Protein AF-A0A392T1Z6-F1 (afdb_monomer_lite)

Secondary structure (DSSP, 8-state):
-GGGTPPP-TTHHHHHHHHHHTTT-HHHHHHHHHHHHHTT-TTSHHHHHHH-

Radius of gyration: 10.67 Å; chains: 1; bounding box: 24×22×25 Å

InterPro domains:
  IPR046960 Pentatricopeptide repeat-containing protein At4g14850-like, plant [PTHR47926] (1-52)

pLDDT: mean 81.14, std 5.67, range [65.06, 90.56]

Organism: NCBI:txid97028

Foldseek 3Di:
DVVVVDDDALVRLLVCLVVVVVVVPPVVLVVSVVVCVVVVNCPRPSNVVSSD

Structure (mmCIF, N/CA/C/O backbone):
data_AF-A0A392T1Z6-F1
#
_entry.id   AF-A0A392T1Z6-F1
#
loop_
_atom_site.group_PDB
_atom_site.id
_atom_site.type_symbol
_atom_site.label_atom_id
_atom_site.label_alt_id
_atom_site.label_comp_id
_atom_site.label_asym_id
_atom_site.label_entity_id
_atom_site.label_seq_id
_atom_site.pdbx_PDB_ins_code
_atom_site.Cartn_x
_atom_site.Cartn_y
_atom_site.Cartn_z
_atom_site.occupancy
_atom_site.B_iso_or_equiv
_atom_site.auth_seq_id
_atom_site.auth_comp_id
_atom_site.auth_asym_id
_atom_site.auth_atom_id
_atom_site.pdbx_PDB_model_num
ATOM 1 N N . MET A 1 1 ? -10.374 -8.212 -12.322 1.00 73.88 1 MET A N 1
ATOM 2 C CA . MET A 1 1 ? -8.952 -7.789 -12.261 1.00 73.88 1 MET A CA 1
ATOM 3 C C . MET A 1 1 ? -8.077 -8.978 -11.885 1.00 73.88 1 MET A C 1
ATOM 5 O O . MET A 1 1 ? -7.665 -9.686 -12.786 1.00 73.88 1 MET A O 1
ATOM 9 N N . GLN A 1 2 ? -7.878 -9.295 -10.601 1.00 80.25 2 GLN A N 1
ATOM 10 C CA . GLN A 1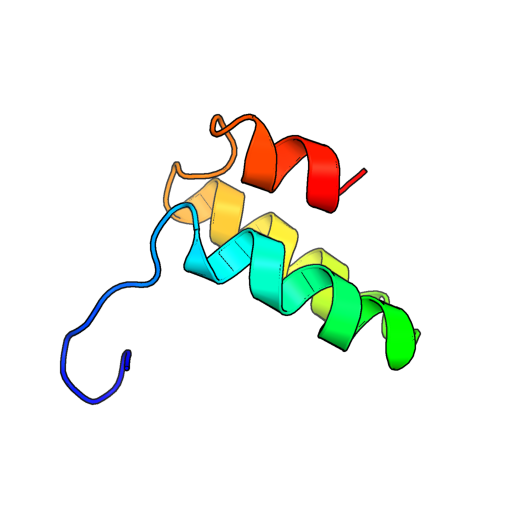 2 ? -7.004 -10.417 -10.211 1.00 80.25 2 GLN A CA 1
ATOM 11 C C . GLN A 1 2 ? -7.544 -11.800 -10.613 1.00 80.25 2 GLN A C 1
ATOM 13 O O . GLN A 1 2 ? -6.777 -12.646 -11.052 1.00 80.25 2 GLN A O 1
ATOM 18 N N . ALA A 1 3 ? -8.864 -12.016 -10.531 1.00 87.00 3 ALA A N 1
ATOM 19 C CA . ALA A 1 3 ? -9.505 -13.257 -10.988 1.00 87.00 3 ALA A CA 1
ATOM 20 C C . ALA A 1 3 ? -9.354 -13.503 -12.503 1.00 87.00 3 ALA A C 1
ATOM 22 O O . ALA A 1 3 ? -9.465 -14.637 -12.952 1.00 87.00 3 ALA A O 1
ATOM 23 N N . ASP A 1 4 ? -9.048 -12.447 -13.262 1.00 90.56 4 ASP A N 1
ATOM 24 C CA . ASP A 1 4 ? -8.812 -12.487 -14.707 1.00 90.56 4 ASP A CA 1
ATOM 25 C C . ASP A 1 4 ? -7.304 -12.517 -15.038 1.00 90.56 4 ASP A C 1
ATOM 27 O O . ASP A 1 4 ? -6.921 -12.323 -16.188 1.00 90.56 4 ASP A O 1
ATOM 31 N N . GLY A 1 5 ? -6.433 -12.705 -14.034 1.00 86.69 5 GLY A N 1
ATOM 32 C CA . GLY A 1 5 ? -4.973 -12.722 -14.193 1.00 86.69 5 GLY A CA 1
ATOM 33 C C . GLY A 1 5 ? -4.315 -11.343 -14.323 1.00 86.69 5 GLY A C 1
ATOM 34 O O . GLY A 1 5 ? -3.141 -11.263 -14.671 1.00 86.69 5 GLY A O 1
ATOM 35 N N . VAL A 1 6 ? -5.043 -10.254 -14.053 1.00 84.88 6 VAL A N 1
ATOM 36 C CA . VAL A 1 6 ? -4.516 -8.882 -14.136 1.00 84.88 6 VAL A CA 1
ATOM 37 C C . VAL A 1 6 ? -4.025 -8.418 -12.767 1.00 84.88 6 VAL A C 1
ATOM 39 O O . VAL A 1 6 ? -4.811 -8.299 -11.819 1.00 84.88 6 VAL A O 1
ATOM 42 N N . GLU A 1 7 ? -2.730 -8.120 -12.675 1.00 82.69 7 GLU A N 1
ATOM 43 C CA . GLU A 1 7 ? -2.104 -7.636 -11.446 1.00 82.69 7 GLU A CA 1
ATOM 44 C C . GLU A 1 7 ? -2.351 -6.134 -11.218 1.00 82.69 7 GLU A C 1
ATOM 46 O O . GLU A 1 7 ? -2.249 -5.332 -12.152 1.00 82.69 7 GLU A O 1
ATOM 51 N N . PRO A 1 8 ? -2.667 -5.718 -9.977 1.00 80.88 8 PRO A N 1
ATOM 52 C CA . PRO A 1 8 ? -2.708 -4.309 -9.614 1.00 80.88 8 PRO A CA 1
ATOM 53 C C . PRO A 1 8 ? -1.326 -3.677 -9.773 1.00 80.88 8 PRO A C 1
ATOM 55 O O . PRO A 1 8 ? -0.326 -4.228 -9.321 1.00 80.88 8 PRO A O 1
ATOM 58 N N . ASN A 1 9 ? -1.285 -2.483 -10.351 1.00 81.25 9 ASN A N 1
ATOM 59 C CA . ASN A 1 9 ? -0.055 -1.715 -10.521 1.00 81.25 9 ASN A CA 1
ATOM 60 C C . ASN A 1 9 ? 0.001 -0.506 -9.569 1.00 81.25 9 ASN A C 1
ATOM 62 O O . ASN A 1 9 ? -0.939 -0.228 -8.815 1.00 81.25 9 ASN A O 1
ATOM 66 N N . ALA A 1 10 ? 1.095 0.248 -9.666 1.00 78.62 10 ALA A N 1
ATOM 67 C CA . ALA A 1 10 ? 1.352 1.465 -8.901 1.00 78.62 10 ALA A CA 1
ATOM 68 C C . ALA A 1 10 ? 0.310 2.586 -9.085 1.00 78.62 10 ALA A C 1
ATOM 70 O O . ALA A 1 10 ? 0.286 3.517 -8.295 1.00 78.62 10 ALA A O 1
ATOM 71 N N . VAL A 1 11 ? -0.583 2.504 -10.076 1.00 82.94 11 VAL A N 1
ATOM 72 C CA . VAL A 1 11 ? -1.700 3.454 -10.251 1.00 82.94 11 VAL A CA 1
ATOM 73 C C . VAL A 1 11 ? -2.979 2.935 -9.588 1.00 82.94 11 VAL A C 1
ATOM 75 O O . VAL A 1 11 ? -3.767 3.698 -9.030 1.00 82.94 11 VAL A O 1
ATOM 78 N N . THR A 1 12 ? -3.176 1.618 -9.606 1.00 84.31 12 THR A N 1
ATOM 79 C CA . THR A 1 12 ? -4.377 0.971 -9.063 1.00 84.31 12 THR A CA 1
ATOM 80 C C . THR A 1 12 ? -4.415 1.075 -7.539 1.00 84.31 12 THR A C 1
ATOM 82 O O . THR A 1 12 ? -5.441 1.436 -6.963 1.00 84.31 12 THR A O 1
ATOM 85 N N . ILE A 1 13 ? -3.292 0.801 -6.874 1.00 83.06 13 ILE A N 1
ATOM 86 C CA . ILE A 1 13 ? -3.223 0.751 -5.408 1.00 83.06 13 ILE A CA 1
ATOM 87 C C . ILE A 1 13 ? -3.464 2.113 -4.736 1.00 83.06 13 ILE A C 1
ATOM 89 O O . ILE A 1 13 ? -4.321 2.163 -3.850 1.00 83.06 13 ILE A O 1
ATOM 93 N 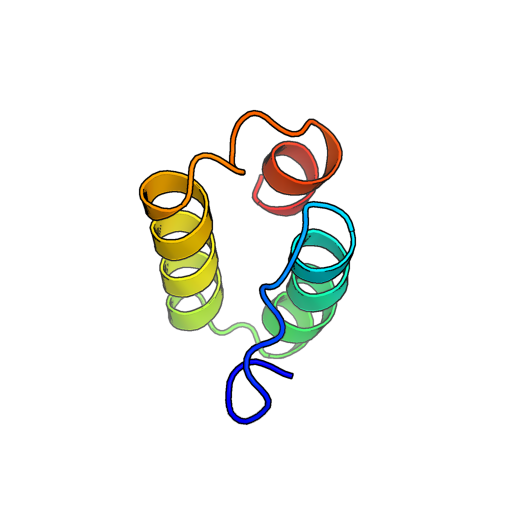N . PRO A 1 14 ? -2.833 3.228 -5.159 1.00 82.94 14 PRO A N 1
ATOM 94 C CA . PRO A 1 14 ? -3.108 4.543 -4.582 1.00 82.94 14 PRO A CA 1
ATOM 95 C C . PRO A 1 14 ? -4.559 4.970 -4.765 1.00 82.94 14 PRO A C 1
ATOM 97 O O . PRO A 1 14 ? -5.142 5.565 -3.865 1.00 82.94 14 PRO A O 1
ATOM 100 N N . SER A 1 15 ? -5.176 4.617 -5.899 1.00 84.94 15 SER A N 1
ATOM 101 C CA . SER A 1 15 ? -6.574 4.965 -6.177 1.00 84.94 15 SER A CA 1
ATOM 102 C C . SER A 1 15 ? -7.566 4.292 -5.216 1.00 84.94 15 SER A C 1
ATOM 104 O O . SER A 1 15 ? -8.646 4.828 -4.961 1.00 84.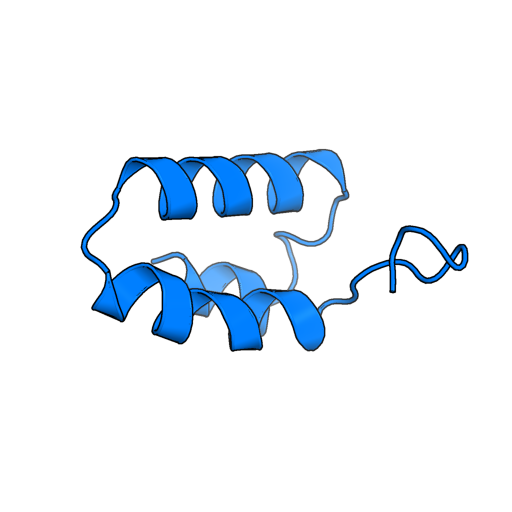94 15 SER A O 1
ATOM 106 N N . LEU A 1 16 ? -7.189 3.147 -4.634 1.00 80.12 16 LEU A N 1
ATOM 107 C CA . LEU A 1 16 ? -8.021 2.402 -3.689 1.00 80.12 16 LEU A CA 1
ATOM 108 C C . LEU A 1 16 ? -7.965 2.976 -2.265 1.00 80.12 16 LEU A C 1
ATOM 110 O O . LEU A 1 16 ? -8.908 2.809 -1.490 1.00 80.12 16 LEU A O 1
ATOM 114 N N . ILE A 1 17 ? -6.866 3.643 -1.902 1.00 79.81 17 ILE A N 1
ATOM 115 C CA . ILE A 1 17 ? -6.622 4.074 -0.522 1.00 79.81 17 ILE A CA 1
ATOM 116 C C . ILE A 1 17 ? -7.644 5.115 -0.031 1.00 79.81 17 ILE A C 1
ATOM 118 O O . ILE A 1 17 ? -8.191 4.903 1.055 1.00 79.81 17 ILE A O 1
ATOM 122 N N . PRO A 1 18 ? -8.016 6.161 -0.799 1.00 78.50 18 PRO A N 1
ATOM 123 C CA . PRO A 1 18 ? -9.073 7.094 -0.402 1.00 78.50 18 PRO A CA 1
ATOM 124 C C . PRO A 1 18 ? -10.417 6.401 -0.148 1.00 78.50 18 PRO A C 1
ATOM 126 O O . PRO A 1 18 ? -11.127 6.731 0.803 1.00 78.50 18 PRO A O 1
ATOM 129 N N . ALA A 1 19 ? -10.752 5.389 -0.956 1.00 79.12 19 ALA A N 1
ATOM 130 C CA . ALA A 1 19 ? -11.967 4.603 -0.764 1.00 79.12 19 ALA A CA 1
ATOM 131 C C . ALA A 1 19 ? -11.928 3.809 0.553 1.00 79.12 19 ALA A C 1
ATOM 133 O O . ALA A 1 19 ? -12.943 3.708 1.238 1.00 79.12 19 ALA A O 1
ATOM 134 N N . CYS A 1 20 ? -10.763 3.294 0.956 1.00 72.31 20 CYS A N 1
ATOM 135 C CA . CYS A 1 20 ? -10.590 2.633 2.252 1.00 72.31 20 CYS A CA 1
ATOM 136 C C . CYS A 1 20 ? -10.562 3.614 3.436 1.00 72.31 20 CYS A C 1
ATOM 138 O O . CYS A 1 20 ? -11.091 3.285 4.503 1.00 72.31 20 CYS A O 1
ATOM 140 N N . ALA A 1 21 ? -9.995 4.809 3.254 1.00 73.00 21 ALA A N 1
ATOM 141 C CA . ALA A 1 21 ? -9.956 5.865 4.266 1.00 73.00 21 ALA A CA 1
ATOM 142 C C . ALA A 1 21 ? -11.367 6.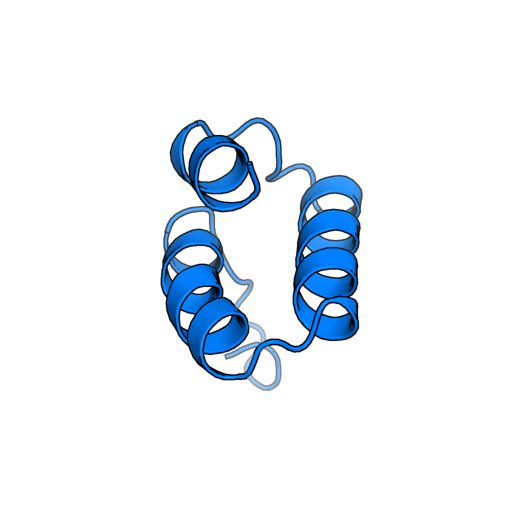352 4.635 1.00 73.00 21 ALA A C 1
ATOM 144 O O . ALA A 1 21 ? -11.682 6.494 5.819 1.00 73.00 21 ALA A O 1
ATOM 145 N N . ASN A 1 22 ? -12.251 6.482 3.640 1.00 70.00 22 ASN A N 1
ATOM 146 C CA . ASN A 1 22 ? -13.653 6.874 3.830 1.00 70.00 22 ASN A CA 1
ATOM 147 C C . ASN A 1 22 ? -14.463 5.895 4.694 1.00 70.00 22 ASN A C 1
ATOM 149 O O . ASN A 1 22 ? -15.480 6.273 5.267 1.00 70.00 22 ASN A O 1
ATOM 153 N N . ILE A 1 23 ? -14.021 4.641 4.808 1.00 69.69 23 ILE A N 1
ATOM 154 C CA . ILE A 1 23 ? -14.706 3.608 5.599 1.00 69.69 23 ILE A CA 1
ATOM 155 C C . ILE A 1 23 ? -14.100 3.530 7.021 1.00 69.69 23 ILE A C 1
ATOM 157 O O . ILE A 1 23 ? -14.512 2.700 7.828 1.00 69.69 23 ILE A O 1
ATOM 161 N N . SER A 1 24 ? -13.107 4.377 7.350 1.00 65.06 24 SER A N 1
ATOM 162 C CA . SER A 1 24 ? -12.376 4.424 8.635 1.00 65.06 24 SER A CA 1
ATOM 163 C C . SER A 1 24 ? -11.890 3.058 9.144 1.00 65.06 24 SER A C 1
ATOM 165 O O . SER A 1 24 ? -11.679 2.847 10.340 1.00 65.06 24 SER A O 1
ATOM 167 N N . LYS A 1 25 ? -11.677 2.096 8.240 1.00 70.19 25 LYS A N 1
ATOM 168 C CA . LYS A 1 25 ? -11.194 0.762 8.595 1.00 70.19 25 LYS A CA 1
ATOM 169 C C . LYS A 1 25 ? -9.676 0.725 8.525 1.00 70.19 25 LYS A C 1
ATOM 171 O O . LYS A 1 25 ? -9.090 0.335 7.518 1.00 70.19 25 LYS A O 1
ATOM 176 N N . LEU A 1 26 ? -9.046 1.026 9.658 1.00 74.38 26 LEU A N 1
ATOM 177 C CA . LEU A 1 26 ? -7.607 0.848 9.905 1.00 74.38 26 LEU A CA 1
ATOM 178 C C . LEU A 1 26 ? -7.085 -0.541 9.490 1.00 74.38 26 LEU A C 1
ATOM 180 O O . LEU A 1 26 ? -5.946 -0.681 9.055 1.00 74.38 26 LEU A O 1
ATOM 184 N N . THR A 1 27 ? -7.922 -1.576 9.583 1.00 79.81 27 THR A N 1
ATOM 185 C CA . THR A 1 27 ? -7.597 -2.933 9.124 1.00 79.81 27 THR A CA 1
ATOM 186 C C . THR A 1 27 ? -7.387 -3.026 7.614 1.00 79.81 27 THR A C 1
ATOM 188 O O . THR A 1 27 ? -6.505 -3.762 7.181 1.00 79.81 27 THR A O 1
ATOM 191 N N . HIS A 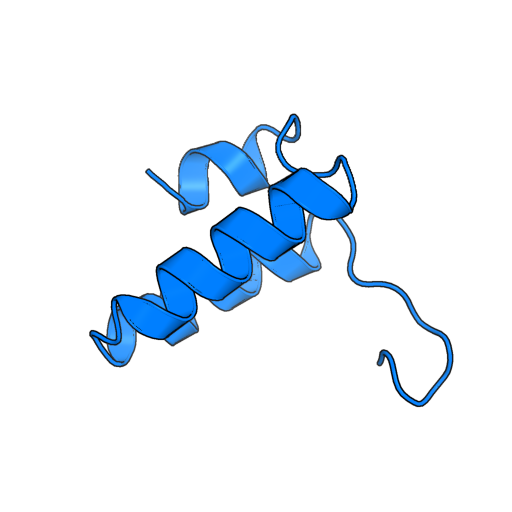1 28 ? -8.139 -2.267 6.813 1.00 80.56 28 HIS A N 1
ATOM 192 C CA . HIS A 1 28 ? -7.995 -2.262 5.354 1.00 80.56 28 HIS A CA 1
ATOM 193 C C . HIS A 1 28 ? -6.746 -1.488 4.929 1.00 80.56 28 HIS A C 1
ATOM 195 O O . HIS A 1 28 ? -5.998 -1.975 4.088 1.00 80.56 28 HIS A O 1
ATOM 201 N N . GLY A 1 29 ? -6.455 -0.354 5.579 1.00 81.50 29 GLY A N 1
ATOM 202 C CA . GLY A 1 29 ? -5.204 0.380 5.358 1.00 81.50 29 GLY A CA 1
ATOM 203 C C . GLY A 1 29 ? -3.968 -0.481 5.644 1.00 81.50 29 GLY A C 1
ATOM 204 O O . GLY A 1 29 ? -3.068 -0.565 4.813 1.00 81.50 29 GLY A O 1
ATOM 205 N N . LYS A 1 30 ? -3.965 -1.223 6.763 1.00 84.56 30 LYS A N 1
ATOM 206 C CA . LYS A 1 30 ? -2.888 -2.176 7.091 1.00 84.56 30 LYS A CA 1
ATOM 207 C C . LYS A 1 30 ? -2.773 -3.315 6.077 1.00 84.56 30 LYS A C 1
ATOM 209 O O . LYS A 1 30 ? -1.662 -3.690 5.718 1.00 84.56 30 LYS A O 1
ATOM 214 N N . ALA A 1 31 ? -3.896 -3.858 5.604 1.00 86.31 31 ALA A N 1
ATOM 215 C CA . ALA A 1 31 ? -3.887 -4.912 4.593 1.00 86.31 31 ALA A CA 1
ATOM 216 C C . ALA A 1 31 ? -3.286 -4.422 3.265 1.00 86.31 31 ALA A C 1
ATOM 218 O O . ALA A 1 31 ? -2.442 -5.114 2.698 1.00 86.31 31 ALA A O 1
ATOM 219 N N . ILE A 1 32 ? -3.659 -3.220 2.811 1.00 85.69 32 ILE A N 1
ATOM 220 C CA . ILE A 1 32 ? -3.094 -2.598 1.603 1.00 85.69 32 ILE A CA 1
ATOM 221 C C . ILE A 1 32 ? -1.606 -2.311 1.801 1.00 85.69 32 ILE A C 1
ATOM 223 O O . ILE A 1 32 ? -0.805 -2.659 0.943 1.00 85.69 32 ILE A O 1
ATOM 227 N N . HIS A 1 33 ? -1.215 -1.766 2.953 1.00 85.81 33 HIS A N 1
ATOM 228 C CA . HIS A 1 33 ? 0.188 -1.526 3.277 1.00 85.81 33 HIS A CA 1
ATOM 229 C C . HIS A 1 33 ? 1.029 -2.815 3.221 1.00 85.81 33 HIS A C 1
ATOM 231 O O . HIS A 1 33 ? 2.048 -2.870 2.531 1.00 85.81 33 HIS A O 1
ATOM 237 N N . CYS A 1 34 ? 0.574 -3.894 3.869 1.00 87.38 34 CYS A N 1
ATOM 238 C CA . CYS A 1 34 ? 1.238 -5.198 3.804 1.00 87.38 34 CYS A CA 1
ATOM 239 C C . CYS A 1 34 ? 1.256 -5.786 2.384 1.00 87.38 34 CYS A C 1
ATOM 241 O O . CYS A 1 34 ? 2.241 -6.420 2.001 1.00 87.38 34 CYS A O 1
ATOM 243 N N . PHE A 1 35 ? 0.186 -5.596 1.607 1.00 87.50 35 PHE A N 1
ATOM 244 C CA . PHE A 1 35 ? 0.134 -6.015 0.208 1.00 87.50 35 PHE A CA 1
ATOM 245 C C . PHE A 1 35 ? 1.187 -5.278 -0.627 1.00 87.50 35 PHE A C 1
ATOM 247 O O . PHE A 1 35 ? 1.928 -5.928 -1.365 1.00 87.50 35 PHE A O 1
ATOM 254 N N . SER A 1 36 ? 1.309 -3.959 -0.469 1.00 85.81 36 SER A N 1
ATOM 255 C CA . SER A 1 36 ? 2.291 -3.151 -1.195 1.00 85.81 36 SER A CA 1
ATOM 256 C C . SER A 1 36 ? 3.728 -3.574 -0.897 1.00 85.81 36 SER A C 1
ATOM 258 O O . SER A 1 36 ? 4.530 -3.699 -1.821 1.00 85.81 36 SER A O 1
ATOM 260 N N . LEU A 1 37 ? 4.038 -3.863 0.372 1.00 87.94 37 LEU A N 1
ATOM 261 C CA . LEU A 1 37 ? 5.353 -4.369 0.779 1.00 87.94 37 LEU A CA 1
ATOM 262 C C . LEU A 1 37 ? 5.654 -5.744 0.170 1.00 87.94 37 LEU A C 1
ATOM 264 O O . LEU A 1 37 ? 6.740 -5.966 -0.354 1.00 87.94 37 LEU A O 1
ATOM 268 N N . ARG A 1 38 ? 4.688 -6.672 0.207 1.00 88.62 38 ARG A N 1
ATOM 269 C CA . ARG A 1 38 ? 4.876 -8.040 -0.305 1.00 88.62 38 ARG A CA 1
ATOM 270 C C . ARG A 1 38 ? 5.103 -8.081 -1.817 1.00 88.62 38 ARG A C 1
ATOM 272 O O . ARG A 1 38 ? 5.820 -8.957 -2.286 1.00 88.62 38 ARG A O 1
ATOM 279 N N . ASN A 1 39 ? 4.484 -7.164 -2.556 1.00 85.00 39 ASN A N 1
ATOM 280 C CA . ASN A 1 39 ? 4.564 -7.115 -4.017 1.00 85.00 39 ASN A CA 1
ATOM 281 C C . ASN A 1 39 ? 5.643 -6.145 -4.533 1.00 85.00 39 ASN A C 1
ATOM 283 O O . ASN A 1 39 ? 5.738 -5.946 -5.737 1.00 85.00 39 ASN A O 1
ATOM 287 N N . GLY A 1 40 ? 6.446 -5.529 -3.652 1.00 85.12 40 GLY A N 1
ATOM 288 C CA . GLY A 1 40 ? 7.543 -4.638 -4.056 1.00 85.12 40 GLY A CA 1
ATOM 289 C C . GLY A 1 40 ? 7.097 -3.327 -4.714 1.00 85.12 40 GLY A C 1
ATOM 290 O O . GLY A 1 40 ? 7.885 -2.673 -5.383 1.00 85.12 4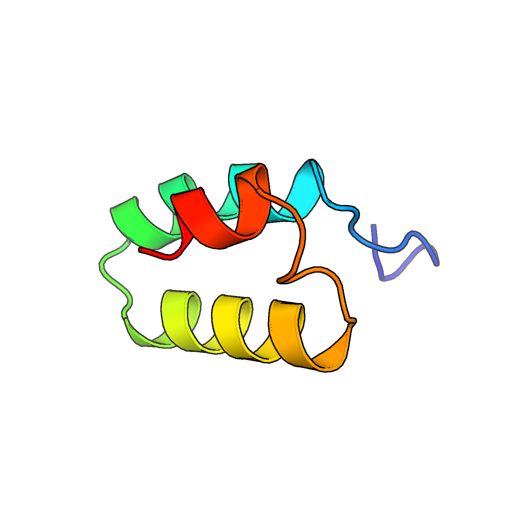0 GLY A O 1
ATOM 291 N N . ILE A 1 41 ? 5.835 -2.935 -4.537 1.00 86.00 41 ILE A N 1
ATOM 292 C CA . ILE A 1 41 ? 5.261 -1.711 -5.125 1.00 86.00 41 ILE A CA 1
ATOM 293 C C . ILE A 1 41 ? 5.219 -0.546 -4.131 1.00 86.00 41 ILE A C 1
ATOM 295 O O . ILE A 1 41 ? 4.734 0.531 -4.455 1.00 86.00 41 ILE A O 1
ATOM 299 N N . PHE A 1 42 ? 5.689 -0.764 -2.901 1.00 82.69 42 PHE A N 1
ATOM 300 C CA . PHE A 1 42 ? 5.731 0.269 -1.869 1.00 82.69 42 PHE A CA 1
ATOM 301 C C . PHE A 1 42 ? 6.745 1.383 -2.176 1.00 82.69 42 PHE A C 1
ATOM 303 O O . PHE A 1 42 ? 6.517 2.518 -1.773 1.00 82.69 42 PHE A O 1
ATOM 310 N N . ASP A 1 43 ? 7.813 1.084 -2.922 1.00 82.81 43 ASP A N 1
ATOM 311 C CA . ASP A 1 43 ? 8.819 2.075 -3.341 1.00 82.81 43 ASP A CA 1
ATOM 312 C C . ASP A 1 43 ? 8.281 3.095 -4.358 1.00 82.81 43 ASP A C 1
ATOM 314 O O . ASP A 1 43 ? 8.933 4.099 -4.648 1.00 82.81 43 ASP A O 1
ATOM 318 N N . ASP A 1 44 ? 7.078 2.874 -4.893 1.00 86.06 44 ASP A N 1
ATOM 319 C CA . ASP A 1 44 ? 6.419 3.857 -5.735 1.00 86.06 44 ASP A CA 1
ATOM 320 C C . ASP A 1 44 ? 5.967 5.072 -4.904 1.00 86.06 44 ASP A C 1
ATOM 322 O O . ASP A 1 44 ? 5.310 4.953 -3.863 1.00 86.06 44 ASP A O 1
ATOM 326 N N . VAL A 1 45 ? 6.316 6.271 -5.377 1.00 82.44 45 VAL A N 1
ATOM 327 C CA . VAL A 1 45 ? 6.045 7.533 -4.673 1.00 82.44 45 VAL A CA 1
ATOM 328 C C . VAL A 1 45 ? 4.547 7.775 -4.473 1.00 82.44 45 VAL A C 1
ATOM 330 O O . VAL A 1 45 ? 4.144 8.350 -3.462 1.00 82.44 45 VAL A O 1
ATOM 333 N N . TYR A 1 46 ? 3.701 7.321 -5.400 1.00 81.88 46 TYR A N 1
ATOM 334 C CA . TYR A 1 46 ? 2.252 7.470 -5.300 1.00 81.88 46 TYR A CA 1
ATOM 335 C C . TYR A 1 46 ? 1.663 6.483 -4.288 1.00 81.88 46 TYR A C 1
ATOM 337 O O . TYR A 1 46 ? 0.739 6.831 -3.554 1.00 81.88 46 TYR A O 1
ATOM 345 N N . VAL A 1 47 ? 2.209 5.266 -4.206 1.00 81.44 47 VAL A N 1
ATOM 346 C CA . VAL A 1 47 ? 1.770 4.238 -3.244 1.00 81.44 47 VAL A CA 1
ATOM 347 C C . VAL A 1 47 ? 2.185 4.596 -1.823 1.00 81.44 47 VAL A C 1
ATOM 349 O O . VAL A 1 47 ? 1.367 4.518 -0.906 1.00 81.44 47 VAL A O 1
ATOM 352 N N . SER A 1 48 ? 3.438 5.003 -1.638 1.00 81.12 48 SER A N 1
ATOM 353 C CA . SER A 1 48 ? 3.965 5.399 -0.331 1.00 81.12 48 SER A CA 1
ATOM 354 C C . SER A 1 48 ? 3.282 6.661 0.198 1.00 81.12 48 SER A C 1
ATOM 356 O O . SER A 1 48 ? 2.830 6.656 1.339 1.00 81.12 48 SER A O 1
ATOM 358 N N . SER A 1 49 ? 3.122 7.704 -0.626 1.00 82.31 49 SER A N 1
ATOM 359 C CA . SER A 1 49 ? 2.461 8.953 -0.205 1.00 82.31 49 SER A CA 1
ATOM 360 C C . SER A 1 49 ? 0.983 8.784 0.139 1.00 82.31 49 SER A C 1
ATOM 362 O O . SER A 1 49 ? 0.488 9.484 1.014 1.00 82.31 49 SER A O 1
ATOM 364 N N . ALA A 1 50 ? 0.277 7.850 -0.500 1.00 80.94 50 ALA A N 1
ATOM 365 C CA . ALA A 1 50 ? -1.122 7.585 -0.187 1.00 80.94 50 ALA A CA 1
ATOM 366 C C . ALA A 1 50 ? -1.314 6.785 1.118 1.00 80.94 50 ALA A C 1
ATOM 368 O O . ALA A 1 50 ? -2.410 6.800 1.671 1.00 80.94 50 ALA A O 1
ATOM 369 N N . LEU A 1 51 ? -0.285 6.071 1.599 1.00 73.12 51 LEU A N 1
ATOM 370 C CA . LEU A 1 51 ? -0.334 5.231 2.808 1.00 73.12 51 LEU A CA 1
ATOM 371 C C . LEU A 1 51 ? 0.135 5.935 4.096 1.00 73.12 51 LEU A C 1
ATOM 373 O O . LEU A 1 51 ? 0.044 5.318 5.163 1.00 73.12 51 LEU A O 1
ATOM 377 N N . ILE A 1 52 ? 0.654 7.163 3.993 1.00 69.62 52 ILE A N 1
ATOM 378 C CA . ILE A 1 52 ? 1.090 8.022 5.112 1.00 69.62 52 ILE A CA 1
ATOM 379 C C . ILE A 1 52 ? -0.084 8.888 5.571 1.00 69.62 52 ILE A C 1
ATOM 381 O O . ILE A 1 52 ? -0.288 8.973 6.803 1.00 69.62 52 ILE A O 1
#

Sequence (52 aa):
MQADGVEPNAVTIPSLIPACANISKLTHGKAIHCFSLRNGIFDDVYVSSALI